Protein AF-A0A7Z8R300-F1 (afdb_monomer_lite)

pLDDT: mean 87.91, std 10.21, range [49.84, 98.12]

Sequence (74 aa):
MYYDIFNGDADGICALIQLRLAQPLEATLITGIKRDIQLLKKINVQAGDQLTVLDISMQKNIEQLKSSLMASAP

Foldseek 3Di:
DEEQEAEPDPQRVVVVVVCCVVPPDDHHYQYDYPVPQQSLVVDDAAAPYHYHHPHGDCVSNVVSVVVNVVRNDD

Structure (mmCIF, N/CA/C/O backbone):
data_AF-A0A7Z8R300-F1
#
_entry.id   AF-A0A7Z8R300-F1
#
loop_
_atom_site.group_PDB
_atom_site.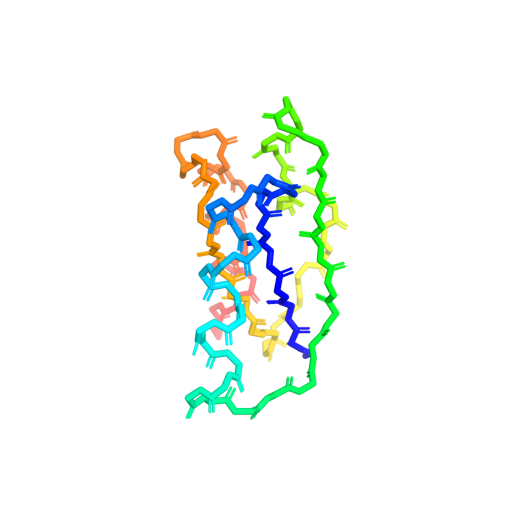id
_atom_site.type_symbol
_atom_site.label_atom_id
_atom_site.label_alt_id
_atom_site.label_comp_id
_atom_site.label_asym_id
_atom_site.label_entity_id
_atom_site.label_seq_id
_atom_site.pdbx_PDB_ins_code
_atom_site.Cartn_x
_atom_site.Cartn_y
_atom_site.Cartn_z
_atom_site.occupancy
_atom_site.B_iso_or_equiv
_atom_site.auth_seq_id
_atom_site.auth_comp_id
_atom_site.auth_asym_id
_atom_site.auth_atom_id
_atom_site.pdbx_PDB_model_num
ATOM 1 N N . MET A 1 1 ? -12.658 5.231 3.542 1.00 90.81 1 MET A N 1
ATOM 2 C CA . MET A 1 1 ? -11.941 5.502 2.272 1.00 90.81 1 MET A CA 1
ATOM 3 C C . MET A 1 1 ? -10.855 4.457 2.061 1.00 90.81 1 MET A C 1
ATOM 5 O O . MET A 1 1 ? -10.488 3.784 3.016 1.00 90.81 1 MET A O 1
ATOM 9 N N . TYR A 1 2 ? -10.358 4.308 0.832 1.00 95.75 2 TYR A N 1
ATOM 10 C CA . TYR A 1 2 ? -9.255 3.400 0.511 1.00 95.75 2 TYR A CA 1
ATOM 11 C C . TYR A 1 2 ? -7.996 4.201 0.183 1.00 95.75 2 TYR A C 1
ATOM 13 O O . TYR A 1 2 ? -8.061 5.156 -0.594 1.00 95.75 2 TYR A O 1
ATOM 21 N N . TYR A 1 3 ? -6.865 3.804 0.760 1.00 95.94 3 TYR A N 1
ATOM 22 C CA . TYR A 1 3 ? -5.562 4.418 0.513 1.00 95.94 3 TYR A CA 1
ATOM 23 C C . TYR A 1 3 ? -4.551 3.371 0.058 1.00 95.94 3 TYR A C 1
ATOM 25 O O . TYR A 1 3 ? -4.423 2.322 0.690 1.00 95.94 3 TYR A O 1
ATOM 33 N N . ASP A 1 4 ? -3.794 3.702 -0.984 1.00 96.56 4 ASP A N 1
ATOM 34 C CA . ASP A 1 4 ? -2.670 2.913 -1.485 1.00 96.56 4 ASP A CA 1
ATOM 35 C C . ASP A 1 4 ? -1.368 3.649 -1.204 1.00 96.56 4 ASP A C 1
ATOM 37 O O . ASP A 1 4 ? -1.101 4.711 -1.764 1.00 96.56 4 ASP A O 1
ATOM 41 N N . ILE A 1 5 ? -0.565 3.094 -0.300 1.00 94.69 5 ILE A N 1
ATOM 42 C CA . ILE A 1 5 ? 0.574 3.761 0.320 1.00 94.69 5 ILE A CA 1
ATOM 43 C C . ILE A 1 5 ? 1.833 2.988 -0.038 1.00 94.69 5 ILE A C 1
ATOM 45 O O . ILE A 1 5 ? 2.028 1.870 0.436 1.00 94.69 5 ILE A O 1
ATOM 49 N N . PHE A 1 6 ? 2.684 3.571 -0.874 1.00 93.38 6 PHE A N 1
ATOM 50 C CA . PHE A 1 6 ? 3.829 2.858 -1.433 1.00 93.38 6 PHE A CA 1
ATOM 51 C C . PHE A 1 6 ? 4.977 3.794 -1.803 1.00 93.38 6 PHE A C 1
ATOM 53 O O . PHE A 1 6 ? 4.777 4.969 -2.126 1.00 93.38 6 PHE A O 1
ATOM 60 N N . ASN A 1 7 ? 6.194 3.262 -1.771 1.00 89.31 7 ASN A N 1
ATOM 61 C CA . ASN A 1 7 ? 7.372 3.957 -2.271 1.00 89.31 7 ASN A CA 1
ATOM 62 C C . ASN A 1 7 ? 7.286 4.121 -3.798 1.00 89.31 7 ASN A C 1
ATOM 64 O O . ASN A 1 7 ? 6.931 3.188 -4.507 1.00 89.31 7 ASN A O 1
ATOM 68 N N . GLY A 1 8 ? 7.596 5.305 -4.322 1.00 88.19 8 GLY A N 1
ATOM 69 C CA . GLY A 1 8 ? 7.463 5.621 -5.748 1.00 88.19 8 GLY A CA 1
ATOM 70 C C . GLY A 1 8 ? 8.573 5.056 -6.639 1.00 88.19 8 GLY A C 1
ATOM 71 O O . GLY A 1 8 ? 8.805 5.596 -7.720 1.00 88.19 8 GLY A O 1
ATOM 72 N N . ASP A 1 9 ? 9.310 4.041 -6.188 1.00 90.25 9 ASP A N 1
ATOM 73 C CA . ASP A 1 9 ? 10.259 3.317 -7.029 1.00 90.25 9 ASP A CA 1
ATOM 74 C C . ASP A 1 9 ? 9.600 2.110 -7.717 1.00 90.25 9 ASP A C 1
ATOM 76 O O . ASP A 1 9 ? 8.389 1.892 -7.639 1.00 90.25 9 ASP A O 1
ATOM 80 N N . ALA A 1 10 ? 10.396 1.371 -8.490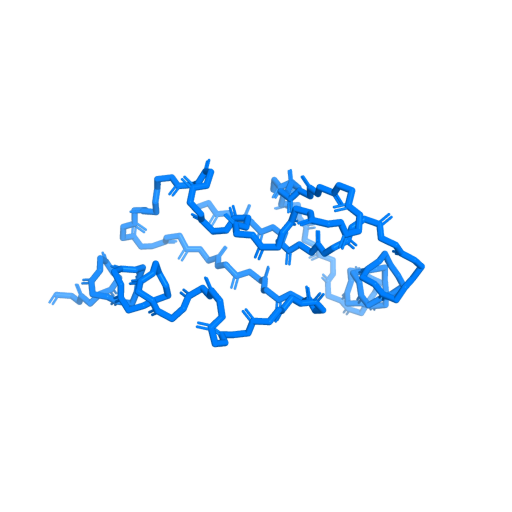 1.00 92.62 10 ALA A N 1
ATOM 81 C CA . ALA A 1 10 ? 9.889 0.291 -9.326 1.00 92.62 10 ALA A CA 1
ATOM 82 C C . ALA A 1 10 ? 9.218 -0.821 -8.508 1.00 92.62 10 ALA A C 1
ATOM 84 O O . ALA A 1 10 ? 8.206 -1.360 -8.957 1.00 92.62 10 ALA A O 1
ATOM 85 N N . ASP A 1 11 ? 9.746 -1.133 -7.324 1.00 91.50 11 ASP A N 1
ATOM 86 C CA . ASP A 1 11 ? 9.247 -2.222 -6.487 1.00 91.50 11 ASP A CA 1
ATOM 87 C C . ASP A 1 11 ? 7.875 -1.857 -5.906 1.00 91.50 11 ASP A C 1
ATOM 89 O O . ASP A 1 11 ? 6.913 -2.615 -6.074 1.00 91.50 11 ASP A O 1
ATOM 93 N N . GLY A 1 12 ? 7.733 -0.653 -5.340 1.00 92.62 12 GLY A N 1
ATOM 94 C CA . GLY A 1 12 ? 6.447 -0.167 -4.840 1.00 92.62 12 GLY A CA 1
ATOM 95 C C . GLY A 1 12 ? 5.376 -0.021 -5.928 1.00 92.62 12 GLY A C 1
ATOM 96 O O . GLY A 1 12 ? 4.230 -0.433 -5.723 1.00 92.62 12 GLY A O 1
ATOM 97 N N . ILE A 1 13 ? 5.735 0.496 -7.109 1.00 94.31 13 ILE A N 1
ATOM 98 C CA . ILE A 1 13 ? 4.804 0.611 -8.246 1.00 94.31 13 ILE A CA 1
ATOM 99 C C . ILE A 1 13 ? 4.381 -0.777 -8.748 1.00 94.31 13 ILE A C 1
ATOM 101 O O . ILE A 1 13 ? 3.195 -1.009 -8.994 1.00 94.31 13 ILE A O 1
ATOM 105 N N . CYS A 1 14 ? 5.326 -1.708 -8.895 1.00 96.38 14 CYS A N 1
ATOM 106 C CA . CYS A 1 14 ? 5.043 -3.056 -9.383 1.00 96.38 14 CYS A CA 1
ATOM 107 C C . CYS A 1 14 ? 4.114 -3.812 -8.424 1.00 96.38 14 CYS A C 1
ATOM 109 O O . CYS A 1 14 ? 3.120 -4.391 -8.867 1.00 96.38 14 CYS A O 1
ATOM 111 N N . ALA A 1 15 ? 4.373 -3.730 -7.114 1.00 95.50 15 ALA A N 1
ATOM 112 C CA . ALA A 1 15 ? 3.527 -4.337 -6.091 1.00 95.50 15 ALA A CA 1
ATOM 113 C C . ALA A 1 15 ? 2.081 -3.820 -6.162 1.00 95.50 15 ALA A C 1
ATOM 115 O O . ALA A 1 15 ? 1.136 -4.612 -6.126 1.00 95.50 15 ALA A O 1
ATOM 116 N N . LEU A 1 16 ? 1.899 -2.502 -6.317 1.00 97.25 16 LEU A N 1
ATOM 117 C CA . LEU A 1 16 ? 0.570 -1.908 -6.435 1.00 97.25 16 LEU A CA 1
ATOM 118 C C . LEU A 1 16 ? -0.153 -2.373 -7.704 1.00 97.25 16 LEU A C 1
ATOM 120 O O . LEU A 1 16 ? -1.318 -2.763 -7.636 1.00 97.25 16 LEU A O 1
ATOM 124 N N . ILE A 1 17 ? 0.524 -2.352 -8.855 1.00 97.06 17 ILE A N 1
ATOM 125 C CA . ILE A 1 17 ? -0.067 -2.783 -10.128 1.00 97.06 17 ILE A CA 1
ATOM 126 C C . ILE A 1 17 ? -0.504 -4.245 -10.038 1.00 97.06 17 ILE A C 1
ATOM 128 O O . ILE A 1 17 ? -1.638 -4.563 -10.390 1.00 97.06 17 ILE A O 1
ATOM 132 N N . GLN A 1 18 ? 0.357 -5.131 -9.531 1.00 97.81 18 GLN A N 1
ATOM 133 C CA . GLN A 1 18 ? 0.016 -6.545 -9.363 1.00 97.81 18 GLN A CA 1
ATOM 134 C C . GLN A 1 18 ? -1.203 -6.726 -8.454 1.00 97.81 18 GLN A C 1
ATOM 136 O O . GLN A 1 18 ? -2.119 -7.476 -8.798 1.00 97.81 18 GLN A O 1
ATOM 141 N N . LEU A 1 19 ? -1.257 -5.996 -7.336 1.00 97.75 19 LEU A N 1
ATOM 142 C CA . LEU A 1 19 ? -2.394 -6.040 -6.425 1.00 97.75 19 LEU A CA 1
ATOM 143 C C . LEU A 1 19 ? -3.681 -5.540 -7.089 1.00 97.75 19 LEU A C 1
ATOM 145 O O . LEU A 1 19 ? -4.705 -6.201 -6.966 1.00 97.75 19 LEU A O 1
ATOM 149 N N . ARG A 1 20 ? -3.652 -4.411 -7.807 1.00 97.88 20 ARG A N 1
ATOM 150 C CA . ARG A 1 20 ? -4.854 -3.807 -8.415 1.00 97.88 20 ARG A CA 1
ATOM 151 C C . ARG A 1 20 ? -5.331 -4.535 -9.669 1.00 97.88 20 ARG A C 1
ATOM 153 O O . ARG A 1 20 ? -6.519 -4.489 -9.969 1.00 97.88 20 ARG A O 1
ATOM 160 N N . LEU A 1 21 ? -4.450 -5.262 -10.358 1.00 97.94 21 LEU A N 1
ATOM 161 C CA . LEU A 1 21 ? -4.849 -6.200 -11.411 1.00 97.94 21 LEU A CA 1
ATOM 162 C C . LEU A 1 21 ? -5.589 -7.417 -10.838 1.00 97.94 21 LEU A C 1
ATOM 164 O O . LEU A 1 21 ? -6.571 -7.862 -11.426 1.00 97.94 21 LEU A O 1
ATOM 168 N N . ALA A 1 22 ? -5.138 -7.950 -9.699 1.00 98.12 22 ALA A N 1
ATOM 169 C CA . ALA A 1 22 ? -5.777 -9.095 -9.047 1.00 98.12 22 ALA A CA 1
ATOM 170 C C . ALA A 1 22 ? -7.035 -8.708 -8.248 1.00 98.12 22 ALA A C 1
ATOM 172 O O . ALA A 1 22 ? -7.997 -9.470 -8.185 1.00 98.12 22 ALA A O 1
ATOM 173 N N . GLN A 1 23 ? -7.016 -7.529 -7.626 1.00 97.69 23 GLN A N 1
ATOM 174 C CA . GLN A 1 23 ? -8.065 -6.979 -6.770 1.00 97.69 23 GLN A CA 1
ATOM 175 C C . GLN A 1 23 ? -8.330 -5.517 -7.161 1.00 97.69 23 GLN A C 1
ATOM 177 O O . GLN A 1 23 ? -7.800 -4.590 -6.526 1.00 97.69 23 GLN A O 1
ATOM 182 N N . PRO A 1 24 ? -9.132 -5.301 -8.220 1.00 97.31 24 PRO A N 1
ATOM 183 C CA . PRO A 1 24 ? -9.491 -3.966 -8.672 1.00 97.31 24 PRO A CA 1
ATOM 184 C C . PRO A 1 24 ? -10.144 -3.163 -7.548 1.00 97.31 24 PRO A C 1
ATOM 186 O O . PRO A 1 24 ? -11.085 -3.625 -6.904 1.00 97.31 24 PRO A O 1
ATOM 189 N N . LEU A 1 25 ? -9.628 -1.961 -7.311 1.00 97.19 25 LEU A N 1
ATOM 190 C CA . LEU A 1 25 ? -10.116 -1.053 -6.282 1.00 97.19 25 LEU A CA 1
ATOM 191 C C . LEU A 1 25 ? -9.731 0.374 -6.654 1.00 97.19 25 LEU A C 1
ATOM 193 O O . LEU A 1 25 ? -8.609 0.620 -7.094 1.00 97.19 25 LEU A O 1
ATOM 197 N N . GLU A 1 26 ? -10.646 1.309 -6.439 1.00 96.19 26 GLU A N 1
ATOM 198 C CA . GLU A 1 26 ? -10.344 2.731 -6.513 1.00 96.19 26 GLU A CA 1
ATOM 199 C C . GLU A 1 26 ? -9.864 3.211 -5.141 1.00 96.19 26 GLU A C 1
ATOM 201 O O . GLU A 1 26 ? -10.565 3.072 -4.136 1.00 96.19 26 GLU A O 1
ATOM 206 N N . ALA A 1 27 ? -8.646 3.742 -5.092 1.00 96.50 27 ALA A N 1
ATOM 207 C CA . ALA A 1 27 ? -8.008 4.181 -3.862 1.00 96.50 27 ALA A CA 1
ATOM 208 C C . ALA A 1 27 ? -7.176 5.442 -4.098 1.00 96.50 27 ALA A C 1
ATOM 210 O O . ALA A 1 27 ? -6.625 5.666 -5.177 1.00 96.50 27 ALA A O 1
ATOM 211 N N . THR A 1 28 ? -7.056 6.259 -3.057 1.00 96.00 28 THR A N 1
ATOM 212 C CA . THR A 1 28 ? -6.204 7.446 -3.072 1.00 96.00 28 THR A CA 1
ATOM 213 C C . THR A 1 28 ? -4.743 7.022 -2.971 1.00 96.00 28 THR A C 1
ATOM 215 O O . THR A 1 28 ? -4.343 6.379 -1.998 1.00 96.00 28 THR A O 1
ATOM 218 N N . LEU A 1 29 ? -3.930 7.414 -3.952 1.00 95.25 29 LEU A N 1
ATOM 219 C CA . LEU A 1 29 ? -2.501 7.109 -3.967 1.00 95.25 29 LEU A CA 1
ATOM 220 C C . LEU A 1 29 ? -1.734 8.048 -3.032 1.00 95.25 29 LEU A C 1
ATOM 222 O O . LEU A 1 29 ? -1.769 9.268 -3.188 1.00 95.25 29 LEU A O 1
ATOM 226 N N . ILE A 1 30 ? -0.980 7.472 -2.101 1.00 93.88 30 ILE A N 1
ATOM 227 C CA . ILE A 1 30 ? -0.068 8.176 -1.204 1.00 93.88 30 ILE A CA 1
ATOM 228 C C . ILE A 1 30 ? 1.336 7.642 -1.462 1.00 93.88 30 ILE A C 1
ATOM 230 O O . ILE A 1 30 ? 1.730 6.583 -0.982 1.00 93.88 30 ILE A O 1
ATOM 234 N N . THR A 1 31 ? 2.106 8.398 -2.235 1.00 92.69 31 THR A N 1
ATOM 235 C CA . THR A 1 31 ? 3.452 8.000 -2.647 1.00 92.69 31 THR A CA 1
ATOM 236 C C . THR A 1 31 ? 4.475 9.106 -2.392 1.00 92.69 31 THR A C 1
ATOM 238 O O . THR A 1 31 ? 4.140 10.242 -2.034 1.00 92.69 31 THR A O 1
ATOM 241 N N . GLY A 1 32 ? 5.750 8.766 -2.523 1.00 86.06 32 GLY A N 1
ATOM 242 C CA . GLY A 1 32 ? 6.873 9.678 -2.375 1.00 86.06 32 GLY A CA 1
ATOM 243 C C . GLY A 1 32 ? 8.100 9.154 -3.105 1.00 86.06 32 GLY A C 1
ATOM 244 O O . GLY A 1 32 ? 8.165 7.994 -3.499 1.00 86.06 32 GLY A O 1
ATOM 245 N N . ILE A 1 33 ? 9.085 10.025 -3.303 1.00 81.06 33 ILE A N 1
ATOM 246 C CA . ILE A 1 33 ? 10.382 9.635 -3.868 1.00 81.06 33 ILE A CA 1
ATOM 247 C C . ILE A 1 33 ? 11.105 8.666 -2.920 1.00 81.06 33 ILE A C 1
ATOM 249 O O . ILE A 1 33 ? 10.896 8.735 -1.717 1.00 81.06 33 ILE A O 1
ATOM 253 N N . LYS A 1 34 ? 12.043 7.855 -3.426 1.00 67.44 34 LYS A N 1
ATOM 254 C CA . LYS A 1 34 ? 12.761 6.774 -2.703 1.00 67.44 34 LYS A CA 1
ATOM 255 C C . LYS A 1 34 ? 13.262 7.075 -1.273 1.00 67.44 34 LYS A C 1
ATOM 257 O O . LYS A 1 34 ? 13.509 6.167 -0.485 1.00 67.44 34 LYS A O 1
ATOM 262 N N . ARG A 1 35 ? 13.487 8.344 -0.920 1.00 68.56 35 ARG A N 1
ATOM 263 C CA . ARG A 1 35 ? 13.967 8.764 0.413 1.00 68.56 35 ARG A CA 1
ATOM 264 C C . ARG A 1 35 ? 12.850 9.182 1.374 1.00 68.56 35 ARG A C 1
ATOM 266 O O . ARG A 1 35 ? 13.104 9.296 2.571 1.00 68.56 35 ARG A O 1
ATOM 273 N N . ASP A 1 36 ? 11.643 9.394 0.868 1.00 69.94 36 ASP A N 1
ATOM 274 C CA . ASP A 1 36 ? 10.461 9.749 1.639 1.00 69.94 36 ASP A CA 1
ATOM 275 C C . ASP A 1 36 ? 9.692 8.487 2.034 1.00 69.94 36 ASP A C 1
ATOM 277 O O . ASP A 1 36 ? 8.838 7.978 1.317 1.00 69.94 36 ASP A O 1
ATOM 281 N N . ILE A 1 37 ? 10.063 7.952 3.190 1.00 71.44 37 ILE A N 1
ATOM 282 C CA . ILE A 1 37 ? 9.579 6.662 3.692 1.00 71.44 37 ILE A CA 1
ATOM 283 C C . ILE A 1 37 ? 8.573 6.796 4.834 1.00 71.44 37 ILE A C 1
ATOM 285 O O . ILE A 1 37 ? 8.078 5.779 5.301 1.00 71.44 37 ILE A O 1
ATOM 289 N N . GLN A 1 38 ? 8.270 8.012 5.307 1.00 84.00 38 GLN A N 1
ATOM 290 C CA . GLN A 1 38 ? 7.297 8.259 6.386 1.00 84.00 38 GLN A CA 1
ATOM 291 C C . GLN A 1 38 ? 5.916 8.630 5.828 1.00 84.00 38 GLN A C 1
ATOM 293 O O . GLN A 1 38 ? 5.264 9.561 6.300 1.00 84.00 38 GLN A O 1
ATOM 298 N N . LEU A 1 39 ? 5.476 7.911 4.795 1.00 87.19 39 LEU A N 1
ATOM 299 C CA . LEU A 1 39 ? 4.289 8.259 4.012 1.00 87.19 39 LEU A CA 1
ATOM 300 C C . LEU A 1 39 ? 2.991 8.204 4.820 1.00 87.19 39 LEU A C 1
ATOM 302 O O . LEU A 1 39 ? 2.089 8.999 4.567 1.00 87.19 39 LEU A O 1
ATOM 306 N N . LEU A 1 40 ? 2.920 7.350 5.844 1.00 87.00 40 LEU A N 1
ATOM 307 C CA . LEU A 1 40 ? 1.741 7.254 6.708 1.00 87.00 40 LEU A CA 1
ATOM 308 C C . LEU A 1 40 ? 1.441 8.572 7.444 1.00 87.00 40 LEU A C 1
ATOM 310 O O . LEU A 1 40 ? 0.290 8.831 7.779 1.00 87.00 40 LEU A O 1
ATOM 314 N N . LYS A 1 41 ? 2.444 9.435 7.678 1.00 86.25 41 LYS A N 1
ATOM 315 C CA . LYS A 1 41 ? 2.237 10.741 8.336 1.00 86.25 41 LYS A CA 1
ATOM 316 C C . LYS A 1 41 ? 1.432 11.723 7.489 1.00 86.25 41 LYS A C 1
ATOM 318 O O . LYS A 1 41 ? 0.938 12.714 8.013 1.00 86.25 41 LYS A O 1
ATOM 323 N N . LYS A 1 42 ? 1.328 11.475 6.183 1.00 85.94 42 LYS A N 1
ATOM 324 C CA . LYS A 1 42 ? 0.601 12.340 5.247 1.00 85.94 42 LYS A CA 1
ATOM 325 C C . LYS A 1 42 ? -0.908 12.090 5.267 1.00 85.94 42 LYS A C 1
ATOM 327 O O . LYS A 1 42 ? -1.633 12.764 4.544 1.00 85.94 42 LYS A O 1
ATOM 332 N N . ILE A 1 43 ? -1.372 11.122 6.057 1.00 86.38 43 ILE A N 1
ATOM 333 C CA . ILE A 1 43 ? -2.755 10.652 6.057 1.00 86.38 43 ILE A CA 1
ATOM 334 C C . ILE A 1 43 ? -3.345 10.860 7.444 1.00 86.38 43 ILE A C 1
ATOM 336 O O . ILE A 1 43 ? -2.767 10.447 8.450 1.00 86.38 43 ILE A O 1
ATOM 340 N N . ASN A 1 44 ? -4.522 11.474 7.481 1.00 86.62 44 ASN A N 1
ATOM 341 C CA .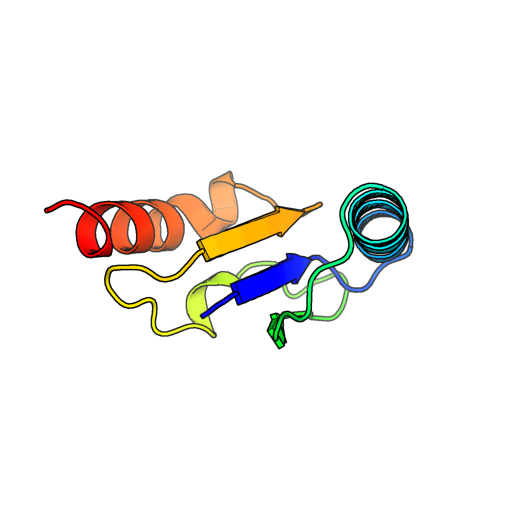 ASN A 1 44 ? -5.349 11.519 8.674 1.00 86.62 44 ASN A CA 1
ATOM 342 C C . ASN A 1 44 ? -6.364 10.372 8.608 1.00 86.62 44 ASN A C 1
ATOM 344 O O . ASN A 1 44 ? -7.392 10.501 7.948 1.00 86.62 44 ASN A O 1
ATOM 348 N N . VAL A 1 45 ? -6.027 9.240 9.227 1.00 87.31 45 VAL A N 1
ATOM 349 C CA . VAL A 1 45 ? -6.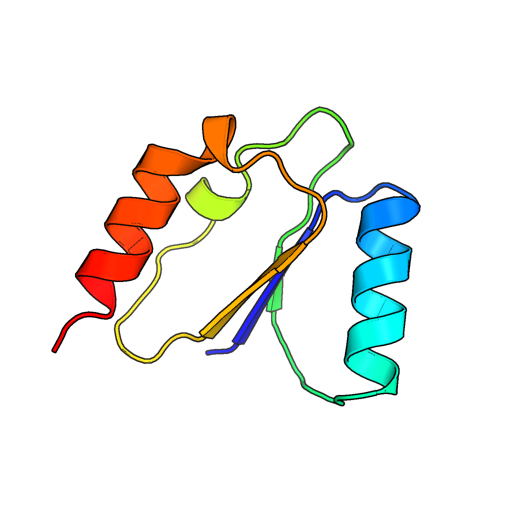825 8.006 9.171 1.00 87.31 45 VAL A CA 1
ATOM 350 C C . VAL A 1 45 ? -8.044 8.120 10.079 1.00 87.31 45 VAL A C 1
ATOM 352 O O . VAL A 1 45 ? -7.913 8.467 11.253 1.00 87.31 45 VAL A O 1
ATOM 355 N N . GLN A 1 46 ? -9.217 7.791 9.545 1.00 87.94 46 GLN A N 1
ATOM 356 C CA . GLN A 1 46 ? -10.469 7.721 10.290 1.00 87.94 46 GLN A CA 1
ATOM 357 C C . GLN A 1 46 ? -10.918 6.271 10.494 1.00 87.94 46 GLN A C 1
ATOM 359 O O . GLN A 1 46 ? -10.507 5.356 9.776 1.00 87.94 46 GLN A O 1
ATOM 364 N N . ALA A 1 47 ? -11.798 6.053 11.472 1.00 86.81 47 ALA A N 1
ATOM 365 C CA . ALA A 1 47 ? -12.435 4.757 11.666 1.00 86.81 47 ALA A CA 1
ATOM 366 C C . ALA A 1 47 ? -13.181 4.331 10.387 1.00 86.81 47 ALA A C 1
ATOM 368 O O . ALA A 1 47 ? -13.950 5.104 9.816 1.00 86.81 47 ALA A O 1
ATOM 369 N N . GLY A 1 48 ? -12.948 3.096 9.937 1.00 87.25 48 GLY A N 1
ATOM 370 C CA . GLY A 1 48 ? -13.521 2.561 8.696 1.00 87.25 48 GLY A CA 1
ATOM 371 C C . GLY A 1 48 ? -12.706 2.842 7.426 1.00 87.25 48 GLY A C 1
ATOM 372 O O . GLY A 1 48 ? -13.069 2.349 6.356 1.00 87.25 48 GLY A O 1
ATOM 373 N N . ASP A 1 49 ? -11.598 3.582 7.512 1.00 91.69 49 ASP A N 1
ATOM 374 C CA . ASP A 1 49 ? -10.629 3.655 6.418 1.00 91.69 49 ASP A CA 1
ATOM 375 C C . ASP A 1 49 ? -9.856 2.340 6.262 1.00 91.69 49 ASP A C 1
ATOM 377 O O . ASP A 1 49 ? -9.534 1.658 7.235 1.00 91.69 49 ASP A O 1
ATOM 381 N N . GLN A 1 50 ? -9.528 1.994 5.017 1.00 92.75 50 GLN A N 1
ATOM 382 C CA . GLN A 1 50 ? -8.690 0.849 4.681 1.00 92.75 50 GLN A CA 1
ATOM 383 C C . GLN A 1 50 ? -7.392 1.318 4.035 1.00 92.75 50 GLN A C 1
ATOM 385 O O . GLN A 1 50 ? -7.390 2.061 3.051 1.00 92.75 50 GLN A O 1
ATOM 390 N N . LEU A 1 51 ? -6.279 0.877 4.615 1.00 93.62 51 LEU A N 1
ATOM 391 C CA . LEU A 1 51 ? -4.940 1.261 4.201 1.00 93.62 51 LEU A CA 1
ATOM 392 C C . LEU A 1 51 ? -4.221 0.044 3.626 1.00 93.62 51 LEU A C 1
ATOM 394 O O . LEU A 1 51 ? -4.001 -0.945 4.323 1.00 93.62 51 LEU A O 1
ATOM 398 N N . THR A 1 52 ? -3.802 0.153 2.372 1.00 95.12 52 THR A N 1
ATOM 399 C CA . THR A 1 52 ? -2.886 -0.787 1.730 1.00 95.12 52 THR A CA 1
ATOM 400 C C . THR A 1 52 ? -1.489 -0.190 1.802 1.00 95.12 52 THR A C 1
ATOM 402 O O . THR A 1 52 ? -1.253 0.894 1.275 1.00 95.12 52 THR A O 1
ATOM 405 N N . VAL A 1 53 ? -0.560 -0.872 2.469 1.00 93.31 53 VAL A N 1
ATOM 406 C CA . VAL A 1 53 ? 0.810 -0.385 2.674 1.00 93.31 53 VAL A CA 1
ATOM 407 C C . VAL A 1 53 ? 1.791 -1.347 2.015 1.00 93.31 53 VAL A C 1
ATOM 409 O O . VAL A 1 53 ? 1.859 -2.511 2.403 1.00 93.31 53 VAL A O 1
ATOM 412 N N . LEU A 1 54 ? 2.547 -0.864 1.030 1.00 93.44 54 LEU A N 1
ATOM 413 C CA . LEU A 1 54 ? 3.451 -1.662 0.200 1.00 93.44 54 LEU A CA 1
ATOM 414 C C . LEU A 1 54 ? 4.846 -1.033 0.183 1.00 93.44 54 LEU A C 1
ATOM 416 O O . LEU A 1 54 ? 4.980 0.184 0.140 1.00 93.44 54 LEU A O 1
ATOM 420 N N . ASP A 1 55 ? 5.880 -1.870 0.209 1.00 90.12 55 ASP A N 1
ATOM 421 C CA . ASP A 1 55 ? 7.284 -1.487 -0.007 1.00 90.12 55 ASP A CA 1
ATOM 422 C C . ASP A 1 55 ? 7.771 -0.225 0.747 1.00 90.12 55 ASP A C 1
ATOM 424 O O . ASP A 1 55 ? 8.529 0.607 0.249 1.00 90.12 55 ASP A O 1
ATOM 428 N N . ILE A 1 56 ? 7.328 -0.061 1.996 1.00 88.44 56 ILE A N 1
ATOM 429 C CA . ILE A 1 56 ? 7.859 0.952 2.910 1.00 88.44 56 ILE A CA 1
ATOM 430 C C . ILE A 1 56 ? 8.282 0.320 4.231 1.00 88.44 56 ILE A C 1
ATOM 432 O O . ILE A 1 56 ? 7.707 -0.654 4.713 1.00 88.44 56 ILE A O 1
ATOM 436 N N . SER A 1 57 ? 9.303 0.903 4.858 1.00 87.75 57 SER A N 1
ATOM 437 C CA . SER A 1 57 ? 9.823 0.404 6.130 1.00 87.75 57 SER A CA 1
ATOM 438 C C . SER A 1 57 ? 8.790 0.554 7.250 1.00 87.75 57 SER A C 1
ATOM 440 O O . SER A 1 57 ? 8.497 1.670 7.688 1.00 87.75 57 SER A O 1
ATOM 442 N N . MET A 1 58 ? 8.30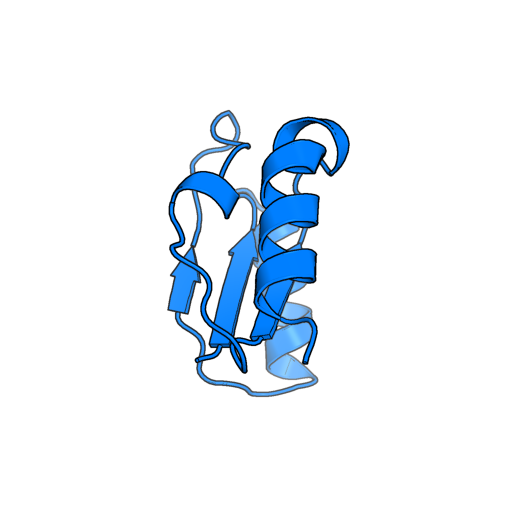8 -0.571 7.785 1.00 86.44 58 MET A N 1
ATOM 443 C CA . MET A 1 58 ? 7.443 -0.585 8.969 1.00 86.44 58 MET A CA 1
ATOM 444 C C . MET A 1 58 ? 8.123 0.089 10.167 1.00 86.44 58 MET A C 1
ATOM 446 O O . MET A 1 58 ? 7.506 0.913 10.832 1.00 86.44 58 MET A O 1
ATOM 450 N N . GLN A 1 59 ? 9.410 -0.188 10.406 1.00 86.94 59 GLN A N 1
ATOM 451 C CA . GLN A 1 59 ? 10.165 0.389 11.526 1.00 86.94 59 GLN A CA 1
ATOM 452 C C . GLN A 1 59 ? 10.131 1.923 11.518 1.00 86.94 59 GLN A C 1
ATOM 454 O O . GLN A 1 59 ? 10.001 2.549 12.566 1.00 86.94 59 GLN A O 1
ATOM 459 N N . LYS A 1 60 ? 10.198 2.543 10.334 1.00 86.12 60 LYS A N 1
ATOM 460 C CA . LYS A 1 60 ? 10.161 4.006 10.194 1.00 86.12 60 LYS A CA 1
ATOM 461 C C . LYS A 1 60 ? 8.754 4.600 10.290 1.00 86.12 60 LYS A C 1
ATOM 463 O O . LYS A 1 60 ? 8.637 5.814 10.452 1.00 86.12 60 LYS A O 1
ATOM 468 N N . ASN A 1 61 ? 7.720 3.763 10.215 1.00 87.31 61 ASN A N 1
ATOM 469 C CA . ASN A 1 61 ? 6.313 4.148 10.294 1.00 87.31 61 ASN A CA 1
ATOM 470 C C . ASN A 1 61 ? 5.593 3.592 11.533 1.00 87.31 61 ASN A C 1
ATOM 472 O O . ASN A 1 61 ? 4.384 3.762 11.643 1.00 87.31 61 ASN A O 1
ATOM 476 N N . ILE A 1 62 ? 6.301 2.940 12.461 1.00 87.69 62 ILE A N 1
ATOM 477 C CA . ILE A 1 62 ? 5.684 2.150 13.536 1.00 87.69 62 ILE A CA 1
ATOM 478 C C . ILE A 1 62 ? 4.750 2.973 14.428 1.00 87.69 62 ILE A C 1
ATOM 480 O O . ILE A 1 62 ? 3.674 2.503 14.784 1.00 87.69 62 ILE A O 1
ATOM 484 N N . GLU A 1 63 ? 5.121 4.216 14.734 1.00 87.44 63 GLU A N 1
ATOM 485 C CA . GLU A 1 63 ? 4.293 5.118 15.540 1.00 87.44 63 GLU A CA 1
ATOM 486 C C . GLU A 1 63 ? 2.988 5.461 14.816 1.00 87.44 63 GLU A C 1
ATOM 488 O O . GLU A 1 63 ? 1.905 5.287 15.366 1.00 87.44 63 GLU A O 1
ATOM 493 N N . GLN A 1 64 ? 3.074 5.835 13.538 1.00 86.31 64 GLN A N 1
ATOM 494 C CA . GLN A 1 64 ? 1.896 6.180 12.747 1.00 86.31 64 GLN A CA 1
ATOM 495 C C . GLN A 1 64 ? 1.015 4.958 12.451 1.00 86.31 64 GLN A C 1
ATOM 497 O O . GLN A 1 64 ? -0.210 5.067 12.421 1.00 86.31 64 GLN A O 1
ATOM 502 N N . LEU A 1 65 ? 1.628 3.786 12.267 1.00 86.88 65 LEU A N 1
ATOM 503 C CA . LEU A 1 65 ? 0.925 2.515 12.116 1.00 86.88 65 LEU A CA 1
ATOM 504 C C . LEU A 1 65 ? 0.114 2.195 13.376 1.00 86.88 65 LEU A C 1
ATOM 506 O O . LEU A 1 65 ? -1.074 1.907 13.275 1.00 86.88 65 LEU A O 1
ATOM 510 N N . LYS A 1 66 ? 0.727 2.303 14.562 1.00 87.62 66 LYS A N 1
ATOM 511 C CA . LYS A 1 66 ? 0.026 2.114 15.839 1.00 87.62 66 LYS A CA 1
ATOM 512 C C . LYS A 1 66 ? -1.138 3.090 15.981 1.00 87.62 66 LYS A C 1
ATOM 514 O O . LYS A 1 66 ? -2.241 2.654 16.291 1.00 87.62 66 LYS A O 1
ATOM 519 N N . SER A 1 67 ? -0.927 4.377 15.700 1.00 85.19 67 SER A N 1
ATOM 520 C CA . SER A 1 67 ? -2.004 5.374 15.746 1.00 85.19 67 SER A CA 1
ATOM 521 C C . SER A 1 67 ? -3.150 5.035 14.789 1.00 85.19 67 SER A C 1
ATOM 523 O O . SER A 1 67 ? -4.309 5.126 15.180 1.00 85.19 67 SER A O 1
ATOM 525 N N . SER A 1 68 ? -2.840 4.579 13.572 1.00 83.12 68 SER A N 1
ATOM 526 C CA . SER A 1 68 ? -3.848 4.193 12.572 1.00 83.12 68 SER A CA 1
ATOM 527 C C . SER A 1 68 ? -4.672 2.979 13.019 1.00 83.12 68 SER A C 1
ATOM 529 O O . SER A 1 68 ? -5.882 2.942 12.807 1.00 83.12 68 SER A O 1
ATOM 531 N N . LEU A 1 69 ? -4.037 2.006 13.682 1.00 82.62 69 LEU A N 1
ATOM 532 C CA . LEU A 1 69 ? -4.711 0.829 14.241 1.00 82.62 69 LEU A CA 1
ATOM 533 C C . LEU A 1 69 ? -5.588 1.177 15.451 1.00 82.62 69 LEU A C 1
ATOM 535 O O . LEU A 1 69 ? -6.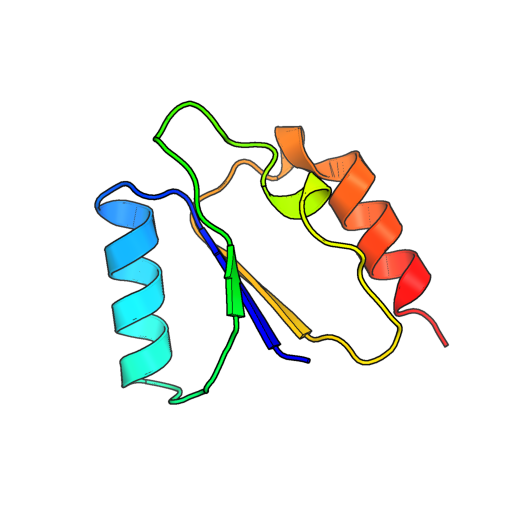666 0.617 15.602 1.00 82.62 69 LEU A O 1
ATOM 539 N N . MET A 1 70 ? -5.159 2.112 16.305 1.00 77.56 70 MET A N 1
ATOM 540 C CA . MET A 1 70 ? -5.987 2.555 17.434 1.00 77.56 70 MET A CA 1
ATOM 541 C C . MET A 1 70 ? -7.183 3.396 16.978 1.00 77.56 70 MET A C 1
ATOM 543 O O . MET A 1 70 ? -8.254 3.272 17.554 1.00 77.56 70 MET A O 1
ATOM 547 N N . ALA A 1 71 ? -7.032 4.204 15.924 1.00 67.06 71 ALA A N 1
ATOM 548 C CA . ALA A 1 71 ? -8.134 4.973 15.340 1.00 67.06 71 ALA A CA 1
ATOM 549 C C . ALA A 1 71 ? -9.197 4.096 14.651 1.00 67.06 71 ALA A C 1
ATOM 551 O O . ALA A 1 71 ? -10.316 4.548 14.426 1.00 67.06 71 ALA A O 1
ATOM 552 N N . SER A 1 72 ? -8.845 2.858 14.300 1.00 58.16 72 SER A N 1
ATOM 553 C CA . SER A 1 72 ? -9.737 1.872 13.681 1.00 58.16 72 SER A CA 1
ATOM 554 C C . SER A 1 72 ? -10.248 0.810 14.664 1.00 58.16 72 SER A C 1
ATOM 556 O O . SER A 1 72 ? -11.007 -0.071 14.258 1.00 58.16 72 SER A O 1
ATOM 558 N N . ALA A 1 73 ? -9.876 0.899 15.947 1.00 51.34 73 ALA A N 1
ATOM 559 C CA . ALA A 1 73 ? -10.459 0.079 17.003 1.00 51.34 73 ALA A CA 1
ATOM 560 C C . ALA A 1 73 ? -11.867 0.608 17.367 1.00 51.34 73 ALA A C 1
ATOM 562 O O . ALA A 1 73 ? -12.030 1.826 17.467 1.00 51.34 73 ALA A O 1
ATOM 563 N N . PRO A 1 74 ? -12.875 -0.274 17.513 1.00 49.84 74 PRO A N 1
ATOM 564 C CA . PRO A 1 74 ? -14.250 0.107 17.845 1.00 49.84 74 PRO A CA 1
ATOM 565 C C . PRO A 1 74 ? -14.403 0.691 19.254 1.00 49.84 74 PRO A C 1
ATOM 567 O O . PRO A 1 74 ? -13.593 0.338 20.144 1.00 49.84 74 PRO A O 1
#

Radius of gyration: 12.05 Å; chains: 1; bounding box: 28×21×29 Å

Secondary structure (DSSP, 8-state):
-EEEEEESSHHHHHHHHHHHHHS----EEEEE-TT---GGGG----TT-EEEEESS-HHHHHHHHHHHHHHT--